Protein AF-A0A438WHC4-F1 (afdb_monomer)

InterPro domains:
  IPR002985 Arginine decarboxylase [PR01180] (4-18)
  IPR002985 Arginine decarboxylase [PR01180] (59-74)
  IPR002985 Arginine decarboxylase [PR01180] (111-133)
  IPR002985 Arginine decarboxylase [PTHR43295] (2-138)
  IPR022644 Orn/DAP/Arg decarboxylase 2, N-terminal [PF02784] (8-137)
  IPR029066 PLP-binding barrel [G3DSA:3.20.20.10] (1-139)
  IPR029066 PLP-binding barrel [SSF51419] (6-137)

Secondary structure (DSSP, 8-state):
-----SPP-EEEEGGG---HHHHHHHHHHTTTS-EEEEESSHHHHHHHHHHPPTT-EEEE-S---HHHHHHHHHHHHTT-EEEEEESSHHHHHHHHHHHHHS--S-PPEEEE-B--SSPPPSTTTTTSSTT-SSSB---

Organism: Helicobacter pylori (NCBI:txid210)

Radius of gyration: 16.16 Å; Cα contacts (8 Å, |Δi|>4): 231; chains: 1; bounding box: 41×39×41 Å

Solvent-accessible surface area (backbone atoms only — not comparable to full-atom values): 7998 Å² total; per-residue (Å²): 138,84,82,75,84,73,85,81,69,50,66,48,58,36,90,79,56,76,48,64,91,52,46,50,59,50,45,63,74,29,62,98,48,50,43,17,32,28,17,56,46,64,70,45,41,53,50,38,70,73,56,49,51,88,78,16,43,34,42,34,45,61,86,66,55,71,68,49,47,52,51,43,33,51,42,21,64,71,64,45,44,34,28,47,34,37,45,46,72,69,45,54,53,50,50,55,49,52,61,71,74,40,94,67,93,39,80,46,44,80,39,77,38,69,42,45,80,58,74,42,77,70,98,53,26,69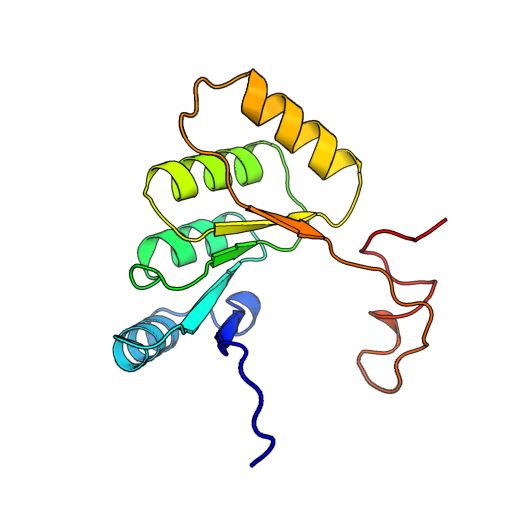,68,34,15,86,78,27,95,58,30,42,63,99,118

Foldseek 3Di:
DPPDPDDDAAEAECVVPVDCVPLVVVLVVCPPHLYAYEEADQVSLVSRLVRHDQPREYEYHHDDDLVSLLSQLVSVLVVHQYEYEAFDVVVVVSNVVSPVVDPRPGRHHYHFFAADQDQDDDPCRCCHHPNHPTGDYPD

Mean predicted aligned error: 5.98 Å

Sequence (139 aa):
EYQYSGAFKAVFPLKVNQMPSFVFPLVQGAKGLDYGLEAGSKSELIIAMSYTNPKAPITVNGFKDKEMIELGFIAKSMQHEITLTIEGLNELKTIIAVAKQNDFVACPKIGIRIRLHSAGTGVWAKSGGINSKFGLSST

pLDDT: mean 88.89, std 13.45, range [50.25, 98.44]

Structure (mmCIF, N/CA/C/O backbone):
data_AF-A0A438WHC4-F1
#
_entry.id   AF-A0A438WHC4-F1
#
loop_
_atom_site.group_PDB
_atom_site.id
_atom_site.type_symbol
_atom_site.label_atom_id
_atom_site.label_alt_id
_atom_site.label_comp_id
_atom_site.label_asym_id
_atom_site.label_entity_id
_atom_site.label_seq_id
_atom_site.pdbx_PDB_ins_code
_atom_site.Cartn_x
_atom_site.Cartn_y
_atom_site.Cartn_z
_atom_site.occupancy
_atom_site.B_iso_or_equiv
_atom_site.auth_seq_id
_atom_site.auth_comp_id
_atom_site.auth_asym_id
_atom_site.auth_atom_id
_atom_site.pdbx_PDB_model_num
ATOM 1 N N . GLU A 1 1 ? 7.825 -24.714 -11.498 1.00 88.75 1 GLU A N 1
ATOM 2 C CA . GLU A 1 1 ? 8.662 -25.386 -10.483 1.00 88.75 1 GLU A CA 1
ATOM 3 C C . GLU A 1 1 ? 7.821 -26.002 -9.365 1.00 88.75 1 GLU A C 1
ATOM 5 O O . GLU A 1 1 ? 7.770 -27.216 -9.301 1.00 88.75 1 GLU A O 1
ATOM 10 N N . TYR A 1 2 ? 7.071 -25.219 -8.577 1.00 94.38 2 TYR A N 1
ATOM 11 C CA . TYR A 1 2 ? 6.360 -25.729 -7.382 1.00 94.38 2 TYR A CA 1
ATOM 12 C C . TYR A 1 2 ? 4.838 -25.930 -7.521 1.00 94.38 2 TYR A C 1
ATOM 14 O O . TYR A 1 2 ? 4.170 -26.156 -6.521 1.00 94.38 2 TYR A O 1
ATOM 22 N N . GLN A 1 3 ? 4.266 -25.792 -8.725 1.00 94.44 3 GLN A N 1
ATOM 23 C CA . GLN A 1 3 ? 2.806 -25.856 -8.957 1.00 94.44 3 GLN A CA 1
ATOM 24 C C . GLN A 1 3 ? 1.970 -24.927 -8.043 1.00 94.44 3 GLN A C 1
ATOM 26 O O . GLN A 1 3 ? 0.797 -25.182 -7.783 1.00 94.44 3 GLN A O 1
ATOM 31 N N . TYR A 1 4 ? 2.559 -23.826 -7.564 1.00 94.94 4 TYR A N 1
ATOM 32 C CA . TYR A 1 4 ? 1.853 -22.823 -6.773 1.00 94.94 4 TYR A CA 1
ATOM 33 C C . TYR A 1 4 ? 0.795 -22.124 -7.636 1.00 94.94 4 TYR A C 1
ATOM 35 O O . TYR A 1 4 ? 1.118 -21.568 -8.684 1.00 94.94 4 TYR A O 1
ATOM 43 N N . SER A 1 5 ? -0.464 -22.162 -7.199 1.00 96.19 5 SER A N 1
ATOM 44 C CA . SER A 1 5 ? -1.613 -21.635 -7.949 1.00 96.19 5 SER A CA 1
ATOM 45 C C . SER A 1 5 ? -1.933 -20.170 -7.645 1.00 96.19 5 SER A C 1
ATOM 47 O O . SER A 1 5 ? -2.745 -19.559 -8.338 1.00 96.19 5 SER A O 1
ATOM 49 N N . GLY A 1 6 ? -1.320 -19.597 -6.606 1.00 94.38 6 GLY A N 1
ATOM 50 C CA . GLY A 1 6 ? -1.541 -18.206 -6.233 1.00 94.38 6 GLY A CA 1
ATOM 51 C C . GLY A 1 6 ? -0.871 -17.239 -7.208 1.00 94.38 6 GLY A C 1
ATOM 52 O O . GLY A 1 6 ? 0.243 -17.471 -7.677 1.00 94.38 6 GLY A O 1
ATOM 53 N N . ALA A 1 7 ? -1.538 -16.117 -7.476 1.00 92.12 7 ALA A N 1
ATOM 54 C CA . ALA A 1 7 ? -0.952 -15.043 -8.265 1.00 92.12 7 ALA A CA 1
ATOM 55 C C . ALA A 1 7 ? 0.179 -14.357 -7.486 1.00 92.12 7 ALA A C 1
ATOM 57 O O . ALA A 1 7 ? 0.043 -14.053 -6.298 1.00 92.12 7 ALA A O 1
ATOM 58 N N . PHE A 1 8 ? 1.282 -14.075 -8.174 1.00 93.81 8 PHE A N 1
ATOM 59 C CA . PHE A 1 8 ? 2.362 -13.258 -7.641 1.00 93.81 8 PHE A CA 1
ATOM 60 C C . PHE A 1 8 ? 2.142 -11.799 -8.036 1.00 93.81 8 PHE A C 1
ATOM 62 O O . PHE A 1 8 ? 1.933 -11.498 -9.209 1.00 93.81 8 PHE A O 1
ATOM 69 N N . LYS A 1 9 ? 2.222 -10.896 -7.057 1.00 95.12 9 LYS A N 1
ATOM 70 C CA . LYS A 1 9 ? 2.213 -9.449 -7.284 1.00 95.12 9 LYS A CA 1
ATOM 71 C C . LYS A 1 9 ? 3.442 -8.840 -6.632 1.00 95.12 9 LYS A C 1
ATOM 73 O O . LYS A 1 9 ? 3.687 -9.070 -5.448 1.00 95.12 9 LYS A O 1
ATOM 78 N N . ALA A 1 10 ? 4.201 -8.072 -7.400 1.00 96.75 10 ALA A N 1
ATOM 79 C CA . ALA A 1 10 ? 5.361 -7.354 -6.894 1.00 96.75 10 ALA A CA 1
ATOM 80 C C . ALA A 1 10 ? 4.952 -5.952 -6.437 1.00 96.75 10 ALA A C 1
ATOM 82 O O . ALA A 1 10 ? 4.004 -5.373 -6.964 1.00 96.75 10 ALA A O 1
ATOM 83 N N . VAL A 1 11 ? 5.671 -5.394 -5.464 1.00 97.75 11 VAL A N 1
ATOM 84 C CA . VAL A 1 11 ? 5.455 -4.019 -5.003 1.00 97.75 11 VAL A CA 1
ATOM 85 C C . VAL A 1 11 ? 6.805 -3.369 -4.715 1.00 97.75 11 VAL A C 1
ATOM 87 O O . VAL A 1 11 ? 7.621 -3.952 -4.000 1.00 97.75 11 VAL A O 1
ATOM 90 N N . PHE A 1 12 ? 7.048 -2.178 -5.266 1.00 98.19 12 PHE A N 1
ATOM 91 C CA . PHE A 1 12 ? 8.290 -1.436 -5.046 1.00 98.19 12 PHE A CA 1
ATOM 92 C C . PHE A 1 12 ? 8.110 -0.386 -3.940 1.00 98.19 12 PHE A C 1
ATOM 94 O O . PHE A 1 12 ? 7.244 0.480 -4.076 1.00 98.19 12 PHE A O 1
ATOM 101 N N . PRO A 1 13 ? 8.929 -0.416 -2.876 1.00 97.88 13 PRO A N 1
ATOM 102 C CA . PRO A 1 13 ? 8.867 0.566 -1.801 1.00 97.88 13 PRO A CA 1
ATOM 103 C C . PRO A 1 13 ? 9.505 1.898 -2.203 1.00 97.88 13 PRO A C 1
ATOM 105 O O . PRO A 1 13 ? 10.728 1.995 -2.337 1.00 97.88 13 PRO A O 1
ATOM 108 N N . LEU A 1 14 ? 8.682 2.943 -2.343 1.00 97.88 14 LEU A N 1
ATOM 109 C CA . LEU A 1 14 ? 9.114 4.271 -2.802 1.00 97.88 14 LEU A CA 1
ATOM 110 C C . LEU A 1 14 ? 10.189 4.893 -1.907 1.00 97.88 14 LEU A C 1
ATOM 112 O O . LEU A 1 14 ? 11.070 5.581 -2.420 1.00 97.88 14 LEU A O 1
ATOM 116 N N . LYS A 1 15 ? 10.204 4.545 -0.615 1.00 96.31 15 LYS A N 1
ATOM 117 C CA . LYS A 1 15 ? 11.222 4.981 0.355 1.00 96.31 15 LYS A CA 1
ATOM 118 C C . LYS A 1 15 ? 12.662 4.651 -0.050 1.00 96.31 15 LYS A C 1
ATOM 120 O O . LYS A 1 15 ? 13.598 5.179 0.541 1.00 96.31 15 LYS A O 1
ATOM 125 N N . VAL A 1 16 ? 12.857 3.701 -0.971 1.00 97.50 16 VAL A N 1
ATOM 126 C CA . VAL A 1 16 ? 14.183 3.323 -1.483 1.00 97.50 16 VAL A CA 1
ATOM 127 C C . VAL A 1 16 ? 14.656 4.310 -2.546 1.00 97.50 16 VAL A C 1
ATOM 129 O O . VAL A 1 16 ? 15.829 4.676 -2.547 1.00 97.50 16 VAL A O 1
ATOM 132 N N . ASN A 1 17 ? 13.768 4.719 -3.456 1.00 97.12 17 ASN A N 1
ATOM 133 C CA . ASN A 1 17 ? 14.072 5.697 -4.493 1.00 97.12 17 ASN A CA 1
ATOM 134 C C . ASN A 1 17 ? 12.788 6.287 -5.101 1.00 97.12 17 ASN A C 1
ATOM 136 O O . ASN A 1 17 ? 12.161 5.684 -5.972 1.00 97.12 17 ASN A O 1
ATOM 140 N N . GLN A 1 18 ? 12.435 7.495 -4.670 1.00 96.19 18 GLN A N 1
ATOM 141 C CA . GLN A 1 18 ? 11.273 8.248 -5.144 1.00 96.19 18 GLN A CA 1
ATOM 142 C C . GLN A 1 18 ? 11.556 9.136 -6.372 1.00 96.19 18 GLN A C 1
ATOM 144 O O . GLN A 1 18 ? 10.675 9.879 -6.806 1.00 96.19 18 GLN A O 1
ATOM 149 N N . MET A 1 19 ? 12.776 9.115 -6.927 1.00 97.31 19 MET A N 1
ATOM 150 C CA . MET A 1 19 ? 13.151 10.007 -8.029 1.00 97.31 19 MET A CA 1
ATOM 151 C C . MET A 1 19 ? 12.400 9.639 -9.320 1.00 97.31 19 MET A C 1
ATOM 153 O O . MET A 1 19 ? 12.403 8.467 -9.706 1.00 97.31 19 MET A O 1
ATOM 157 N N . PRO A 1 20 ? 11.826 10.614 -10.055 1.00 95.31 20 PRO A N 1
ATOM 158 C CA . PRO A 1 20 ? 11.121 10.350 -11.314 1.00 95.31 20 PRO A CA 1
ATOM 159 C C . PRO A 1 20 ? 11.971 9.602 -12.346 1.00 95.31 20 PRO A C 1
ATOM 161 O O . PRO A 1 20 ? 11.462 8.739 -13.057 1.00 95.31 20 PRO A O 1
ATOM 164 N N . SER A 1 21 ? 13.280 9.878 -12.375 1.00 96.94 21 SER A N 1
ATOM 165 C CA . SER A 1 21 ? 14.253 9.199 -13.241 1.00 96.94 21 SER A CA 1
ATOM 166 C C . SER A 1 21 ? 14.343 7.689 -13.003 1.00 96.94 21 SER A C 1
ATOM 168 O O . SER A 1 21 ? 14.785 6.968 -13.891 1.00 96.94 21 SER A O 1
ATOM 170 N N . PHE A 1 22 ? 13.908 7.205 -11.838 1.00 97.25 22 PHE A N 1
ATOM 171 C CA . PHE A 1 22 ? 13.818 5.785 -11.514 1.00 97.25 22 PHE A CA 1
ATOM 172 C C . PHE A 1 22 ? 12.374 5.270 -11.579 1.00 97.25 22 PHE A C 1
ATOM 174 O O . PHE A 1 22 ? 12.104 4.247 -12.210 1.00 97.25 22 PHE A O 1
ATOM 181 N N . VAL A 1 23 ? 11.432 5.991 -10.964 1.00 97.00 23 VAL A N 1
ATOM 182 C CA . VAL A 1 23 ? 10.030 5.557 -10.855 1.00 97.00 23 VAL A CA 1
ATOM 183 C C . VAL A 1 23 ? 9.363 5.465 -12.230 1.00 97.00 23 VAL A C 1
ATOM 185 O O . VAL A 1 23 ? 8.622 4.516 -12.480 1.00 97.00 23 VAL A O 1
ATOM 188 N N . PHE A 1 24 ? 9.636 6.395 -13.154 1.00 95.94 24 PHE A N 1
ATOM 189 C CA . PHE A 1 24 ? 8.975 6.387 -14.466 1.00 95.94 24 PHE A CA 1
ATOM 190 C C . PHE A 1 24 ? 9.409 5.195 -15.321 1.00 95.94 24 PHE A C 1
ATOM 192 O O . PHE A 1 24 ? 8.522 4.488 -15.805 1.00 95.94 24 PHE A O 1
ATOM 199 N N . PRO A 1 25 ? 10.719 4.911 -15.499 1.00 97.31 25 PRO A N 1
ATOM 200 C CA . PRO A 1 25 ? 11.142 3.698 -16.194 1.00 97.31 25 PRO A CA 1
ATOM 201 C C . PRO A 1 25 ? 10.611 2.419 -15.545 1.00 97.31 25 PRO A C 1
ATOM 203 O O . PRO A 1 25 ? 10.184 1.521 -16.267 1.00 97.31 25 PRO A O 1
ATOM 206 N N . LEU A 1 26 ? 10.583 2.348 -14.207 1.00 96.62 26 LEU A N 1
ATOM 207 C CA . LEU A 1 26 ? 10.050 1.194 -13.479 1.00 96.62 26 LEU A CA 1
ATOM 208 C C . LEU A 1 26 ? 8.579 0.942 -13.836 1.00 96.62 26 LEU A C 1
ATOM 210 O O . LEU A 1 26 ? 8.226 -0.153 -14.265 1.00 96.62 26 LEU A O 1
ATOM 214 N N . VAL A 1 27 ? 7.727 1.960 -13.698 1.00 96.19 27 VAL A N 1
ATOM 215 C CA . VAL A 1 27 ? 6.290 1.866 -13.996 1.00 96.19 27 VAL A CA 1
ATOM 216 C C . VAL A 1 27 ? 6.043 1.566 -15.476 1.00 96.19 27 VAL A C 1
ATOM 218 O O . VAL A 1 27 ? 5.178 0.752 -15.802 1.00 96.19 27 VAL A O 1
ATOM 221 N N . GLN A 1 28 ? 6.794 2.202 -16.381 1.00 96.69 28 GLN A N 1
ATOM 222 C CA . GLN A 1 28 ? 6.690 1.963 -17.825 1.00 96.69 28 GLN A CA 1
ATOM 223 C C . GLN A 1 28 ? 7.051 0.516 -18.177 1.00 96.69 28 GLN A C 1
ATOM 225 O O . GLN A 1 28 ? 6.298 -0.136 -18.898 1.00 96.69 28 GLN A O 1
ATOM 230 N N . GLY A 1 29 ? 8.159 0.002 -17.635 1.00 96.31 29 GLY A N 1
ATOM 231 C CA . GLY A 1 29 ? 8.587 -1.385 -17.828 1.00 96.31 29 GLY A CA 1
ATOM 232 C C . GLY A 1 29 ? 7.660 -2.407 -17.164 1.00 96.31 29 GLY A C 1
ATOM 233 O O . GLY A 1 29 ? 7.591 -3.551 -17.600 1.00 96.31 29 GLY A O 1
ATOM 234 N N . ALA A 1 30 ? 6.908 -1.987 -16.147 1.00 94.94 30 ALA A N 1
ATOM 235 C CA . ALA A 1 30 ? 5.924 -2.795 -15.436 1.00 94.94 30 ALA A CA 1
ATOM 236 C C . ALA A 1 30 ? 4.531 -2.845 -16.096 1.00 94.94 30 ALA A C 1
ATOM 238 O O . ALA A 1 30 ? 3.620 -3.474 -15.552 1.00 94.94 30 ALA A O 1
ATOM 239 N N . LYS A 1 31 ? 4.310 -2.178 -17.236 1.00 93.81 31 LYS A N 1
ATOM 240 C CA . LYS A 1 31 ? 3.000 -2.185 -17.905 1.00 93.81 31 LYS A CA 1
ATOM 241 C C . LYS A 1 31 ? 2.569 -3.607 -18.272 1.00 93.81 31 LYS A C 1
ATOM 243 O O . LYS A 1 31 ? 3.320 -4.360 -18.879 1.00 93.81 31 LYS A O 1
ATOM 248 N N . GLY A 1 32 ? 1.330 -3.953 -17.924 1.00 90.25 32 GLY A N 1
ATOM 249 C CA . GLY A 1 32 ? 0.773 -5.293 -18.142 1.00 90.25 32 GLY A CA 1
ATOM 250 C C . GLY A 1 32 ? 1.188 -6.331 -17.094 1.00 90.25 32 GLY A C 1
ATOM 251 O O . GLY A 1 32 ? 0.696 -7.455 -17.145 1.00 90.25 32 GLY A O 1
ATOM 252 N N . LEU A 1 33 ? 2.038 -5.962 -16.131 1.00 92.88 33 LEU A N 1
ATOM 253 C CA . LEU A 1 33 ? 2.396 -6.791 -14.984 1.00 92.88 33 LEU A CA 1
ATOM 254 C C . LEU A 1 33 ? 1.645 -6.323 -13.729 1.00 92.88 33 LEU A C 1
ATOM 256 O O . LEU A 1 33 ? 1.330 -5.143 -13.573 1.00 92.88 33 LEU A O 1
ATOM 260 N N . ASP A 1 34 ? 1.422 -7.238 -12.785 1.00 92.88 34 ASP A N 1
ATOM 261 C CA . ASP A 1 34 ? 0.917 -6.930 -11.441 1.00 92.88 34 ASP A CA 1
ATOM 262 C C . ASP A 1 34 ? 2.034 -6.354 -10.540 1.00 92.88 34 ASP A C 1
ATOM 264 O O . ASP A 1 34 ? 2.318 -6.872 -9.456 1.00 92.88 34 ASP A O 1
ATOM 268 N N . TYR A 1 35 ? 2.709 -5.299 -11.007 1.00 97.12 35 TYR A N 1
ATOM 269 C CA . TYR A 1 35 ? 3.783 -4.630 -10.272 1.00 97.12 35 TYR A CA 1
ATOM 270 C C . TYR A 1 35 ? 3.305 -3.261 -9.773 1.00 97.12 35 TYR A C 1
A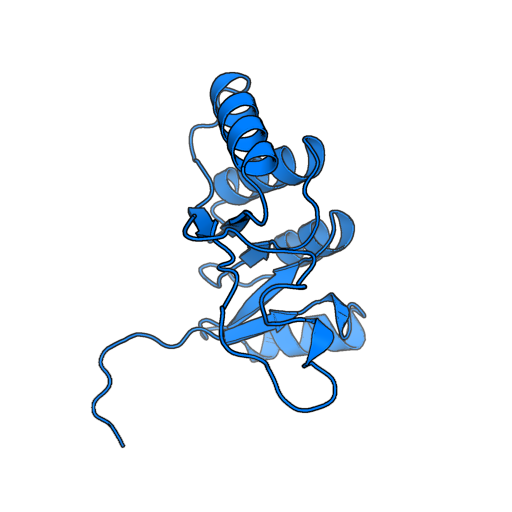TOM 272 O O . TYR A 1 35 ? 3.079 -2.335 -10.551 1.00 97.12 35 TYR A O 1
ATOM 280 N N . GLY A 1 36 ? 3.151 -3.152 -8.457 1.00 97.81 36 GLY A N 1
ATOM 281 C CA . GLY A 1 36 ? 2.643 -1.981 -7.757 1.00 97.81 36 GLY A CA 1
ATOM 282 C C . GLY A 1 36 ? 3.692 -1.128 -7.045 1.00 97.81 36 GLY A C 1
ATOM 283 O O . GLY A 1 36 ? 4.895 -1.392 -7.109 1.00 97.81 36 GLY A O 1
ATOM 284 N N . LEU A 1 37 ? 3.213 -0.131 -6.301 1.00 98.31 37 LEU A N 1
ATOM 285 C CA . LEU A 1 37 ? 4.036 0.762 -5.480 1.00 98.31 37 LEU A CA 1
ATOM 286 C C . LEU A 1 37 ? 3.620 0.700 -4.005 1.00 98.31 37 LEU A C 1
ATOM 288 O O . LEU A 1 37 ? 2.441 0.567 -3.677 1.00 98.31 37 LEU A O 1
ATOM 292 N N . GLU A 1 38 ? 4.603 0.799 -3.115 1.00 98.44 38 GLU A N 1
ATOM 293 C CA . GLU A 1 38 ? 4.405 0.908 -1.672 1.00 98.44 38 GLU A CA 1
ATOM 294 C C . GLU A 1 38 ? 4.773 2.317 -1.211 1.00 98.44 38 GLU A C 1
ATOM 296 O O . GLU A 1 38 ? 5.813 2.860 -1.593 1.00 98.44 38 GLU A O 1
ATOM 301 N N . ALA A 1 39 ? 3.890 2.906 -0.411 1.00 98.25 39 ALA A N 1
ATOM 302 C CA . ALA A 1 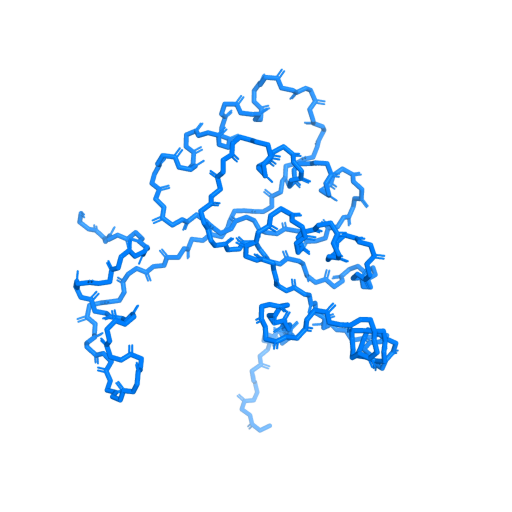39 ? 4.039 4.234 0.160 1.00 98.25 39 ALA A CA 1
ATOM 303 C C . ALA A 1 39 ? 4.094 4.150 1.690 1.00 98.25 39 ALA A C 1
ATOM 305 O O . ALA A 1 39 ? 3.255 3.495 2.309 1.00 98.25 39 ALA A O 1
ATOM 306 N N . GLY A 1 40 ? 5.047 4.856 2.300 1.00 96.19 40 GLY A N 1
ATOM 307 C CA . GLY A 1 40 ? 5.199 4.974 3.752 1.00 96.19 40 GLY A CA 1
ATOM 308 C C . GLY A 1 40 ? 4.801 6.345 4.311 1.00 96.19 40 GLY A C 1
ATOM 309 O O . GLY A 1 40 ? 4.867 6.554 5.521 1.00 96.19 40 GLY A O 1
ATOM 310 N N . SER A 1 41 ? 4.412 7.290 3.450 1.00 96.06 41 SER A N 1
ATOM 311 C CA . SER A 1 41 ? 4.080 8.677 3.795 1.00 96.06 41 SER A CA 1
ATOM 312 C C . SER A 1 41 ? 3.029 9.274 2.847 1.00 96.06 41 SER A C 1
ATOM 314 O O . SER A 1 41 ? 2.770 8.735 1.769 1.00 96.06 41 SER A O 1
ATOM 316 N N . LYS A 1 42 ? 2.430 10.418 3.218 1.00 96.50 42 LYS A N 1
ATOM 317 C CA . LYS A 1 42 ? 1.431 11.118 2.382 1.00 96.50 42 LYS A CA 1
ATOM 318 C C . LYS A 1 42 ? 1.979 11.503 1.005 1.00 96.50 42 LYS A C 1
ATOM 320 O O . LYS A 1 42 ? 1.296 11.320 0.003 1.00 96.50 42 LYS A O 1
ATOM 325 N N . SER A 1 43 ? 3.204 12.027 0.948 1.00 96.00 43 SER A N 1
ATOM 326 C CA . SER A 1 43 ? 3.843 12.438 -0.308 1.00 96.00 43 SER A CA 1
ATOM 327 C C . SER A 1 43 ? 4.104 11.242 -1.222 1.00 96.00 43 SER A C 1
ATOM 329 O O . SER A 1 43 ? 3.809 11.304 -2.413 1.00 96.00 43 SER A O 1
ATOM 331 N N . GLU A 1 44 ? 4.585 10.128 -0.670 1.00 97.94 44 GLU A N 1
ATOM 332 C CA . GLU A 1 44 ? 4.754 8.884 -1.425 1.00 97.94 44 GLU A CA 1
ATOM 333 C C . GLU A 1 44 ? 3.417 8.315 -1.903 1.00 97.94 44 GLU A C 1
ATOM 335 O O . GLU A 1 44 ? 3.345 7.805 -3.016 1.00 97.94 44 GLU A O 1
ATOM 340 N N . LEU A 1 45 ? 2.342 8.439 -1.117 1.00 98.12 45 LEU A N 1
ATOM 341 C CA . LEU A 1 45 ? 1.012 7.998 -1.537 1.00 98.12 45 LEU A CA 1
ATOM 342 C C . LEU A 1 45 ? 0.512 8.800 -2.745 1.00 98.12 45 LEU A C 1
ATOM 344 O O . LEU A 1 45 ? -0.016 8.211 -3.683 1.00 98.12 45 LEU A O 1
ATOM 348 N N . ILE A 1 46 ? 0.749 10.113 -2.780 1.00 97.75 46 ILE A N 1
ATOM 349 C CA . ILE A 1 46 ? 0.418 10.949 -3.945 1.00 97.75 46 ILE A CA 1
ATOM 350 C C . ILE A 1 46 ? 1.208 10.495 -5.183 1.00 97.75 46 ILE A C 1
ATOM 352 O O . ILE A 1 46 ? 0.638 10.376 -6.270 1.00 97.75 46 ILE A O 1
ATOM 356 N N . ILE A 1 47 ? 2.500 10.183 -5.028 1.00 97.44 47 ILE A N 1
ATOM 357 C CA . ILE A 1 47 ? 3.326 9.621 -6.111 1.00 97.44 47 ILE A CA 1
ATOM 358 C C . ILE A 1 47 ? 2.746 8.275 -6.570 1.00 97.44 47 ILE A C 1
ATOM 360 O O . ILE A 1 47 ? 2.565 8.060 -7.768 1.00 97.44 47 ILE A O 1
ATOM 364 N N . ALA A 1 48 ? 2.398 7.385 -5.638 1.00 97.94 48 ALA A N 1
ATOM 365 C CA . ALA A 1 48 ? 1.827 6.081 -5.951 1.00 97.94 48 ALA A CA 1
ATOM 366 C C . ALA A 1 48 ? 0.490 6.201 -6.700 1.00 97.94 48 ALA A C 1
ATOM 368 O O . ALA A 1 48 ? 0.307 5.530 -7.713 1.00 97.94 48 ALA A O 1
ATOM 369 N N . MET A 1 49 ? -0.411 7.085 -6.266 1.00 97.69 49 MET A N 1
ATOM 370 C CA . MET A 1 49 ? -1.671 7.374 -6.963 1.00 97.69 49 MET A CA 1
ATOM 371 C C . MET A 1 49 ? -1.431 7.927 -8.374 1.00 97.69 49 MET A C 1
ATOM 373 O O . MET A 1 49 ? -2.157 7.590 -9.301 1.00 97.69 49 MET A O 1
ATOM 377 N N . SER A 1 50 ? -0.390 8.742 -8.552 1.00 96.56 50 SER A N 1
ATOM 378 C CA . SER A 1 50 ? -0.094 9.381 -9.840 1.00 96.56 50 SER A CA 1
ATOM 379 C C . SER A 1 50 ? 0.484 8.413 -10.872 1.00 96.56 50 SER A C 1
ATOM 381 O O . SER A 1 50 ? 0.185 8.536 -12.058 1.00 96.56 50 SER A O 1
ATOM 383 N N . TYR A 1 51 ? 1.332 7.472 -10.442 1.00 96.25 51 TYR A N 1
ATOM 384 C CA . TYR A 1 51 ? 2.131 6.659 -11.365 1.00 96.25 51 TYR A CA 1
ATOM 385 C C . TYR A 1 51 ? 1.803 5.168 -11.356 1.00 96.25 51 TYR A C 1
ATOM 387 O O . TYR A 1 51 ? 2.236 4.469 -12.261 1.00 96.25 51 TYR A O 1
ATOM 395 N N . THR A 1 52 ? 1.059 4.631 -10.388 1.00 96.94 52 THR A N 1
ATOM 396 C CA . THR A 1 52 ? 0.764 3.187 -10.395 1.00 96.94 52 THR A CA 1
ATOM 397 C C . THR A 1 52 ? -0.110 2.817 -11.591 1.00 96.94 52 THR A C 1
ATOM 399 O O . THR A 1 52 ? -1.148 3.434 -11.834 1.00 96.94 52 THR A O 1
ATOM 402 N N . ASN A 1 53 ? 0.290 1.775 -12.325 1.00 96.19 53 ASN A N 1
ATOM 403 C CA . ASN A 1 53 ? -0.486 1.266 -13.453 1.00 96.19 53 ASN A CA 1
ATOM 404 C C . ASN A 1 53 ? -1.888 0.800 -13.002 1.00 96.19 53 ASN A C 1
ATOM 406 O O . ASN A 1 53 ? -2.040 0.280 -11.893 1.00 96.19 53 ASN A O 1
ATOM 410 N N . PRO A 1 54 ? -2.922 0.907 -13.857 1.00 93.38 54 PRO A N 1
ATOM 411 C CA . PRO A 1 54 ? -4.251 0.397 -13.533 1.00 93.38 54 PRO A CA 1
ATOM 412 C C . PRO A 1 54 ? -4.214 -1.073 -13.095 1.00 93.38 54 PRO A C 1
ATOM 414 O O . PRO A 1 54 ? -3.501 -1.879 -13.690 1.00 93.38 54 PRO A O 1
ATOM 417 N N . LYS A 1 55 ? -5.013 -1.428 -12.080 1.00 91.06 55 LYS A N 1
ATOM 418 C CA . LYS A 1 55 ? -5.101 -2.770 -11.457 1.00 91.06 55 LYS A CA 1
ATOM 419 C C . LYS A 1 55 ? -3.856 -3.243 -10.689 1.00 91.06 55 LYS A C 1
ATOM 421 O O . LYS A 1 55 ? -3.964 -4.226 -9.951 1.00 91.06 55 LYS A O 1
ATOM 426 N N . ALA A 1 56 ? -2.718 -2.558 -10.805 1.00 96.50 56 ALA A N 1
ATOM 427 C CA . ALA A 1 56 ? -1.558 -2.846 -9.975 1.00 96.50 56 ALA A CA 1
ATOM 428 C C . ALA A 1 56 ? -1.809 -2.388 -8.523 1.00 96.50 56 ALA A C 1
ATOM 430 O O . ALA A 1 56 ? -2.518 -1.400 -8.294 1.00 96.50 56 ALA A O 1
ATOM 431 N N . PRO A 1 57 ? -1.280 -3.118 -7.526 1.00 97.69 57 PRO A N 1
ATOM 432 C CA . PRO A 1 57 ? -1.565 -2.831 -6.127 1.00 97.69 57 PRO A CA 1
ATOM 433 C C . PRO A 1 57 ? -0.873 -1.548 -5.648 1.00 97.69 57 PRO A C 1
ATOM 435 O O . PRO A 1 57 ? 0.263 -1.264 -6.017 1.00 97.69 57 PRO A O 1
ATOM 438 N N . ILE A 1 58 ? -1.528 -0.814 -4.753 1.00 98.38 58 ILE A N 1
ATOM 439 C CA . ILE A 1 58 ? -0.878 0.205 -3.922 1.00 98.38 58 ILE A CA 1
ATOM 440 C C . ILE A 1 58 ? -0.945 -0.279 -2.480 1.00 98.38 58 ILE A C 1
ATOM 442 O O . ILE A 1 58 ? -2.035 -0.529 -1.963 1.00 98.38 58 ILE A O 1
ATOM 446 N N . THR A 1 59 ? 0.194 -0.415 -1.809 1.00 98.25 59 THR A N 1
ATOM 447 C CA . THR A 1 59 ? 0.218 -0.717 -0.371 1.00 98.25 59 THR A CA 1
ATOM 448 C C . THR A 1 59 ? 0.672 0.502 0.413 1.00 98.25 59 THR A C 1
ATOM 450 O O . THR A 1 59 ? 1.558 1.241 -0.008 1.00 98.25 59 THR A O 1
ATOM 453 N N . VAL A 1 60 ? 0.027 0.740 1.551 1.00 98.06 60 VAL A N 1
ATOM 454 C CA . VAL A 1 60 ? 0.294 1.907 2.388 1.00 98.06 60 VAL A CA 1
ATOM 455 C C . VAL A 1 60 ? 0.707 1.441 3.775 1.00 98.06 60 VAL A C 1
ATOM 457 O O . VAL A 1 60 ? -0.119 0.920 4.529 1.00 98.06 60 VAL A O 1
ATOM 460 N N . ASN A 1 61 ? 1.979 1.637 4.106 1.00 94.12 61 ASN A N 1
ATOM 461 C CA . ASN A 1 61 ? 2.551 1.354 5.421 1.00 94.12 61 ASN A CA 1
ATOM 462 C C . ASN A 1 61 ? 2.899 2.662 6.152 1.00 94.12 61 ASN A C 1
ATOM 464 O O . ASN A 1 61 ? 2.540 3.753 5.710 1.00 94.12 61 ASN A O 1
ATOM 468 N N . GLY A 1 62 ? 3.588 2.543 7.291 1.00 87.12 62 GLY A N 1
ATOM 469 C CA . GLY A 1 62 ? 3.988 3.683 8.113 1.00 87.12 62 GLY A CA 1
ATOM 470 C C . GLY A 1 62 ? 2.857 4.192 9.003 1.00 87.12 62 GLY A C 1
ATOM 471 O O . GLY A 1 62 ? 1.759 3.638 9.016 1.00 87.12 62 GLY A O 1
ATOM 472 N N . PHE A 1 63 ? 3.134 5.250 9.764 1.00 86.44 63 PHE A N 1
ATOM 473 C CA . PHE A 1 63 ? 2.148 5.868 10.648 1.00 86.44 63 PHE A CA 1
ATOM 474 C C . PHE A 1 63 ? 1.107 6.643 9.836 1.00 86.44 63 PHE A C 1
ATOM 476 O O . PHE A 1 63 ? 1.464 7.540 9.072 1.00 86.44 63 PHE A O 1
ATOM 483 N N . LYS A 1 64 ? -0.173 6.317 10.024 1.00 93.44 64 LYS A N 1
ATOM 484 C CA . LYS A 1 64 ? -1.282 6.943 9.296 1.00 93.44 64 LYS A CA 1
ATOM 485 C C . LYS A 1 64 ? -2.081 7.861 10.209 1.00 93.44 64 LYS A C 1
ATOM 487 O O . LYS A 1 64 ? -2.768 7.408 11.125 1.00 93.44 64 LYS A O 1
ATOM 492 N N . ASP A 1 65 ? -2.024 9.155 9.925 1.00 94.44 65 ASP A N 1
ATOM 493 C CA . ASP A 1 65 ? -2.975 10.113 10.475 1.00 94.44 65 ASP A CA 1
ATOM 494 C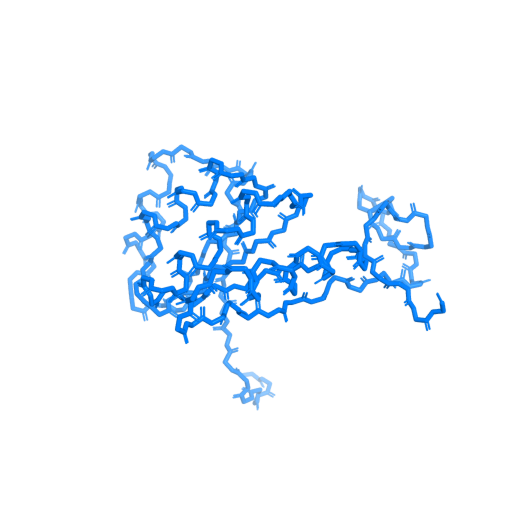 C . ASP A 1 65 ? -4.285 10.126 9.665 1.00 94.44 65 ASP A C 1
ATOM 496 O O . ASP A 1 65 ? -4.456 9.391 8.687 1.00 94.44 65 ASP A O 1
ATOM 500 N N . LYS A 1 66 ? -5.241 10.952 10.103 1.00 95.50 66 LYS A N 1
ATOM 501 C CA . LYS A 1 66 ? -6.570 11.032 9.487 1.00 95.50 66 LYS A CA 1
ATOM 502 C C . LYS A 1 66 ? -6.498 11.394 7.999 1.00 95.50 66 LYS A C 1
ATOM 504 O O . LYS A 1 66 ? -7.161 10.752 7.193 1.00 95.50 66 LYS A O 1
ATOM 509 N N . GLU A 1 67 ? -5.668 12.369 7.640 1.00 95.19 67 GLU A N 1
ATOM 510 C CA . GLU A 1 67 ? -5.531 12.849 6.260 1.00 95.19 67 GLU A CA 1
ATOM 511 C C . GLU A 1 67 ? -4.957 11.769 5.336 1.00 95.19 67 GLU A C 1
ATOM 513 O O . GLU A 1 67 ? -5.434 11.579 4.220 1.00 95.19 67 GLU A O 1
ATOM 518 N N . MET A 1 68 ? -3.954 11.015 5.799 1.00 96.50 68 MET A N 1
ATOM 519 C CA . MET A 1 68 ? -3.397 9.906 5.023 1.00 96.50 68 MET A CA 1
ATOM 520 C C . MET A 1 68 ? -4.427 8.793 4.795 1.00 96.50 68 MET A C 1
ATOM 522 O O . MET A 1 68 ? -4.457 8.179 3.728 1.00 96.50 68 MET A O 1
ATOM 526 N N . ILE A 1 69 ? -5.294 8.547 5.781 1.00 96.50 69 ILE A N 1
ATOM 527 C CA . ILE A 1 69 ? -6.411 7.607 5.651 1.00 96.50 69 ILE A CA 1
ATOM 528 C C . ILE A 1 69 ? -7.435 8.130 4.642 1.00 96.50 69 ILE A C 1
ATOM 530 O O . ILE A 1 69 ? -7.823 7.379 3.751 1.00 96.50 69 ILE A O 1
ATOM 534 N N . GLU A 1 70 ? -7.838 9.399 4.733 1.00 95.88 70 GLU A N 1
ATOM 535 C CA . GLU A 1 70 ? -8.760 10.044 3.786 1.00 95.88 70 GLU A CA 1
ATOM 536 C C . GLU A 1 70 ? -8.228 9.969 2.343 1.00 95.88 70 GLU A C 1
ATOM 538 O O . GLU A 1 70 ? -8.967 9.574 1.440 1.00 95.88 70 GLU A O 1
ATOM 543 N N . LEU A 1 71 ? -6.927 10.205 2.128 1.00 96.50 71 LEU A N 1
ATOM 544 C CA . LEU A 1 71 ? -6.273 9.976 0.831 1.00 96.50 71 LEU A CA 1
ATOM 545 C C . LEU A 1 71 ? -6.407 8.525 0.353 1.00 96.50 71 LEU A C 1
ATOM 547 O O . LEU A 1 71 ? -6.607 8.283 -0.835 1.00 96.50 71 LEU A O 1
ATOM 551 N N . GLY A 1 72 ? -6.351 7.554 1.265 1.00 97.06 72 GLY A N 1
ATOM 552 C CA . GLY A 1 72 ? -6.590 6.147 0.953 1.00 97.06 72 GLY A CA 1
ATOM 553 C C . GLY A 1 72 ? -8.001 5.868 0.422 1.00 97.06 72 GLY A C 1
ATOM 554 O O . GLY A 1 72 ? -8.167 5.113 -0.539 1.00 97.06 72 GLY A O 1
ATOM 555 N N . PHE A 1 73 ? -9.020 6.507 1.002 1.00 97.25 73 PHE A N 1
ATOM 556 C CA . PHE A 1 73 ? -10.403 6.426 0.515 1.00 97.25 73 PHE A CA 1
ATOM 557 C C . PHE A 1 73 ? -10.584 7.126 -0.835 1.00 97.25 73 PHE A C 1
ATOM 559 O O . PHE A 1 73 ? -11.258 6.594 -1.723 1.00 97.25 73 PHE A O 1
ATOM 566 N N . ILE A 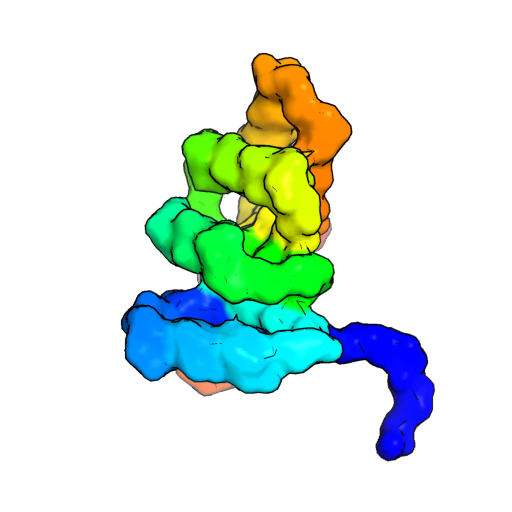1 74 ? -9.934 8.276 -1.030 1.00 95.62 74 ILE A N 1
ATOM 567 C CA . ILE A 1 74 ? -9.921 8.984 -2.316 1.00 95.62 74 ILE A CA 1
ATOM 568 C C . ILE A 1 74 ? -9.281 8.103 -3.393 1.00 95.62 74 ILE A C 1
ATOM 570 O O . ILE A 1 74 ? -9.885 7.880 -4.440 1.00 95.62 74 ILE A O 1
ATOM 574 N N . ALA A 1 75 ? -8.114 7.514 -3.118 1.00 96.62 75 ALA A N 1
ATOM 575 C CA . ALA A 1 75 ? -7.444 6.598 -4.036 1.00 96.62 75 ALA A CA 1
ATOM 576 C C . ALA A 1 75 ? -8.329 5.396 -4.394 1.00 96.62 75 ALA A C 1
ATOM 578 O O . ALA A 1 75 ? -8.389 4.992 -5.556 1.00 96.62 75 ALA A O 1
ATOM 579 N N . LYS A 1 76 ? -9.073 4.845 -3.424 1.00 96.50 76 LYS A N 1
ATOM 580 C CA . LYS A 1 76 ? -10.022 3.769 -3.718 1.00 96.50 76 LYS A CA 1
ATOM 581 C C . LYS A 1 76 ? -11.187 4.238 -4.589 1.00 96.50 76 LYS A C 1
ATOM 583 O O . LYS A 1 76 ? -11.595 3.508 -5.491 1.00 96.50 76 LYS A O 1
ATOM 588 N N . SER A 1 77 ? -11.698 5.442 -4.351 1.00 94.38 77 SER A N 1
ATOM 589 C CA . SER A 1 77 ? -12.753 6.059 -5.167 1.00 94.38 77 SER A CA 1
ATOM 590 C C . SER A 1 77 ? -12.279 6.327 -6.602 1.00 94.38 77 SER A C 1
ATOM 592 O O . SER A 1 77 ? -13.051 6.183 -7.544 1.00 94.38 77 SER A O 1
ATOM 594 N N . MET A 1 78 ? -10.982 6.593 -6.783 1.00 94.31 78 MET A N 1
ATOM 595 C CA . MET A 1 78 ? -10.290 6.645 -8.080 1.00 94.31 78 MET A CA 1
ATOM 596 C C . MET A 1 78 ? -9.999 5.255 -8.682 1.00 94.31 78 MET A C 1
ATOM 598 O O . MET A 1 78 ? -9.272 5.147 -9.664 1.00 94.31 78 MET A O 1
ATOM 602 N N . GLN A 1 79 ? -10.566 4.186 -8.114 1.00 95.19 79 GLN A N 1
ATOM 603 C CA . GLN A 1 79 ? -10.443 2.799 -8.575 1.00 95.19 79 GLN A CA 1
ATOM 604 C C . GLN A 1 79 ? -9.038 2.187 -8.453 1.00 95.19 79 GLN A C 1
ATOM 606 O O . GLN A 1 79 ? -8.766 1.146 -9.056 1.00 95.19 79 GLN A O 1
ATOM 611 N N . HIS A 1 80 ? -8.150 2.757 -7.632 1.00 96.94 80 HIS A N 1
ATOM 612 C CA . HIS A 1 80 ? -6.890 2.086 -7.318 1.00 96.94 80 HIS A CA 1
ATOM 613 C C . HIS A 1 80 ? -7.119 0.823 -6.474 1.00 96.94 80 HIS A C 1
ATOM 615 O O . HIS A 1 80 ? -7.981 0.767 -5.587 1.00 96.94 80 HIS A O 1
ATOM 621 N N . GLU A 1 81 ? -6.274 -0.186 -6.694 1.00 96.75 81 GLU A N 1
ATOM 622 C CA . GLU A 1 81 ? -6.200 -1.388 -5.861 1.00 96.75 81 GLU A CA 1
ATOM 623 C C . GLU A 1 81 ? -5.360 -1.123 -4.607 1.00 96.75 81 GLU A C 1
ATOM 625 O O . GLU A 1 81 ? -4.281 -1.678 -4.407 1.00 96.75 81 GLU A O 1
ATOM 630 N N . ILE A 1 82 ? -5.868 -0.223 -3.765 1.00 97.88 82 ILE A N 1
ATOM 631 C CA . ILE A 1 82 ? -5.178 0.260 -2.574 1.00 97.88 82 ILE A CA 1
ATOM 632 C C . ILE A 1 82 ? -5.480 -0.582 -1.328 1.00 97.88 82 ILE A C 1
ATOM 634 O O . ILE A 1 82 ? -6.623 -0.981 -1.078 1.00 97.88 82 ILE A O 1
ATOM 638 N N . THR A 1 83 ? -4.438 -0.824 -0.533 1.00 98.44 83 THR A N 1
ATOM 639 C CA . THR A 1 83 ? -4.497 -1.506 0.762 1.00 98.44 83 THR A CA 1
ATOM 640 C C . THR A 1 83 ? -3.833 -0.655 1.842 1.00 98.44 83 THR A C 1
ATOM 642 O O . THR A 1 83 ? -2.639 -0.369 1.759 1.00 98.44 83 THR A O 1
ATOM 645 N N . LEU A 1 84 ? -4.595 -0.275 2.870 1.00 98.06 84 LEU A N 1
ATOM 646 C CA . LEU A 1 84 ? -4.087 0.399 4.064 1.00 98.06 84 LEU A CA 1
ATOM 647 C C . LEU A 1 84 ? -3.652 -0.650 5.089 1.00 98.06 84 LEU A C 1
ATOM 649 O O . LEU A 1 84 ? -4.493 -1.356 5.648 1.00 98.06 84 LEU A O 1
ATOM 653 N N . THR A 1 85 ? -2.350 -0.766 5.339 1.00 97.50 85 THR A N 1
ATOM 654 C CA . THR A 1 85 ? -1.811 -1.737 6.297 1.00 97.50 85 THR A CA 1
ATOM 655 C C . THR A 1 85 ? -1.832 -1.160 7.704 1.00 97.50 85 THR A C 1
ATOM 657 O O . THR A 1 85 ? -1.038 -0.274 8.008 1.00 97.50 85 THR A O 1
ATOM 660 N N . ILE A 1 86 ? -2.693 -1.664 8.585 1.00 94.88 86 ILE A N 1
ATOM 661 C CA . ILE A 1 86 ? -2.714 -1.222 9.980 1.00 94.88 86 ILE A CA 1
ATOM 662 C C . ILE A 1 86 ? -1.523 -1.784 10.757 1.00 94.88 86 ILE A C 1
ATOM 664 O O . ILE A 1 86 ? -1.188 -2.969 10.658 1.00 94.88 86 ILE A O 1
ATOM 668 N N . GLU A 1 87 ? -0.908 -0.926 11.564 1.00 88.75 87 GLU A N 1
ATOM 669 C CA . GLU A 1 87 ? 0.182 -1.289 12.478 1.00 88.75 87 GLU A CA 1
ATOM 670 C C . GLU A 1 87 ? -0.251 -1.229 13.952 1.00 88.75 87 GLU A C 1
ATOM 672 O O . GLU A 1 87 ? 0.445 -1.761 14.816 1.00 88.75 87 GLU A O 1
ATOM 677 N N . GLY A 1 88 ? -1.416 -0.631 14.230 1.00 87.94 88 GLY A N 1
ATOM 678 C CA . GLY A 1 88 ? -2.016 -0.506 15.558 1.00 87.94 88 GLY A CA 1
ATOM 679 C C . GLY A 1 88 ? -3.539 -0.331 15.505 1.00 87.94 88 GLY A C 1
ATOM 680 O O . GLY A 1 88 ? -4.091 0.163 14.523 1.00 87.94 88 GLY A O 1
ATOM 681 N N . LEU A 1 89 ? -4.238 -0.694 16.588 1.00 90.00 89 LEU A N 1
ATOM 682 C CA . LEU A 1 89 ? -5.709 -0.612 16.664 1.00 90.00 89 LEU A CA 1
ATOM 683 C C . LEU A 1 89 ? -6.252 0.821 16.573 1.00 90.00 89 LEU A C 1
ATOM 685 O O . LEU A 1 89 ? -7.394 1.023 16.164 1.00 90.00 89 LEU A O 1
ATOM 689 N N . ASN A 1 90 ? -5.447 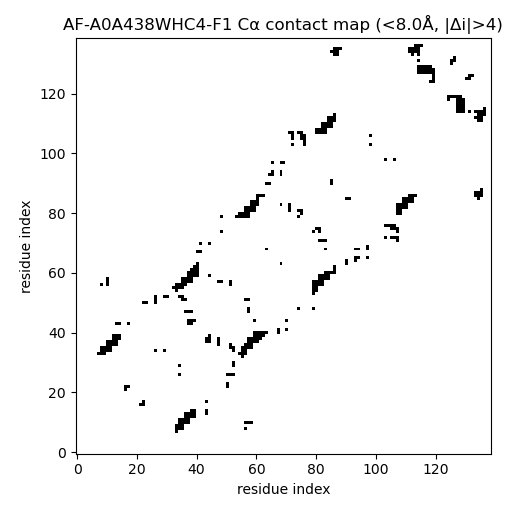1.820 16.938 1.00 91.25 90 ASN A N 1
ATOM 690 C CA . ASN A 1 90 ? -5.837 3.222 16.799 1.00 91.25 90 ASN A CA 1
ATOM 691 C C . ASN A 1 90 ? -6.029 3.607 15.328 1.00 91.25 90 ASN A C 1
ATOM 693 O O . ASN A 1 90 ? -6.989 4.304 15.019 1.00 91.25 90 ASN A O 1
ATOM 697 N N . GLU A 1 91 ? -5.194 3.092 14.419 1.00 93.62 91 GLU A N 1
ATOM 698 C CA . GLU A 1 91 ? -5.361 3.336 12.982 1.00 93.62 91 GLU A CA 1
ATOM 699 C C . GLU A 1 91 ? -6.675 2.732 12.479 1.00 93.62 91 GLU A C 1
ATOM 701 O O . GLU A 1 91 ? -7.419 3.394 11.764 1.00 93.62 91 GLU A O 1
ATOM 706 N N . LEU A 1 92 ? -7.022 1.518 12.924 1.00 94.50 92 LEU A N 1
ATOM 707 C CA . LEU A 1 92 ? -8.296 0.886 12.573 1.00 94.50 92 LEU A CA 1
ATOM 708 C C . LEU A 1 92 ? -9.500 1.714 13.048 1.00 94.50 92 LEU A C 1
ATOM 710 O O . LEU A 1 92 ? -10.453 1.901 12.294 1.00 94.50 92 LEU A O 1
ATOM 714 N N . LYS A 1 93 ? -9.455 2.252 14.275 1.00 95.25 93 LYS A N 1
ATOM 715 C CA . LYS A 1 93 ? -10.509 3.143 14.792 1.00 95.25 93 LYS A CA 1
ATOM 716 C C . LYS A 1 93 ? -10.650 4.399 13.932 1.00 95.25 93 LYS A C 1
ATOM 718 O O . LYS A 1 93 ? -11.772 4.778 13.604 1.00 95.25 93 LYS A O 1
ATOM 723 N N . THR A 1 94 ? -9.534 5.010 13.536 1.00 95.38 94 THR A N 1
ATOM 724 C CA . THR A 1 94 ? -9.538 6.188 12.659 1.00 95.38 94 THR A CA 1
ATOM 725 C C . THR A 1 94 ? -10.092 5.855 11.275 1.00 95.38 94 THR A C 1
ATOM 727 O O . THR A 1 94 ? -10.919 6.605 10.768 1.00 95.38 94 THR A O 1
ATOM 730 N N . ILE A 1 95 ? -9.729 4.708 10.692 1.00 95.56 95 ILE A N 1
ATOM 731 C CA . ILE A 1 95 ? -10.284 4.230 9.415 1.00 95.56 95 ILE A CA 1
ATOM 732 C C . ILE A 1 95 ? -11.805 4.074 9.505 1.00 95.56 95 ILE A C 1
ATOM 734 O O . ILE A 1 95 ? -12.521 4.570 8.639 1.00 95.56 95 ILE A O 1
ATOM 738 N N . ILE A 1 96 ? -12.313 3.450 10.573 1.00 94.69 96 ILE A N 1
ATOM 739 C CA . ILE A 1 96 ? -13.758 3.297 10.797 1.00 94.69 96 ILE A CA 1
ATOM 740 C C . ILE A 1 96 ? -14.439 4.664 10.958 1.00 94.69 96 ILE A C 1
ATOM 742 O O . ILE A 1 96 ? -15.535 4.864 10.439 1.00 94.69 96 ILE A O 1
ATOM 746 N N . ALA A 1 97 ? -13.813 5.607 11.667 1.00 94.31 97 ALA A N 1
ATOM 747 C CA . ALA A 1 97 ? -14.352 6.954 11.831 1.00 94.31 97 ALA A CA 1
ATOM 748 C C . ALA A 1 97 ? -14.426 7.701 10.490 1.00 94.31 97 ALA A C 1
ATOM 750 O O . ALA A 1 97 ? -15.472 8.257 10.169 1.00 94.31 97 ALA A O 1
ATOM 751 N N . VAL A 1 98 ? -13.363 7.658 9.681 1.00 94.75 98 VAL A N 1
ATOM 752 C CA . VAL A 1 98 ? -13.322 8.273 8.343 1.00 94.75 98 VAL A CA 1
ATOM 753 C C . VAL A 1 98 ? -14.362 7.650 7.412 1.00 94.75 98 VAL A C 1
ATOM 755 O O . VAL A 1 98 ? -15.055 8.389 6.717 1.00 94.75 98 VAL A O 1
ATOM 758 N N . ALA A 1 99 ? -14.519 6.322 7.450 1.00 93.31 99 ALA A N 1
ATOM 759 C CA . ALA A 1 99 ? -15.512 5.597 6.658 1.00 93.31 99 ALA A CA 1
ATOM 760 C C . ALA A 1 99 ? -16.961 5.984 6.994 1.00 93.31 99 ALA A C 1
ATOM 762 O O . ALA A 1 99 ? -17.828 5.887 6.138 1.00 93.31 99 ALA A O 1
ATOM 763 N N . LYS A 1 100 ? -17.233 6.380 8.246 1.00 90.75 100 LYS A N 1
ATOM 764 C CA . LYS A 1 100 ? -18.566 6.817 8.697 1.00 90.75 100 LYS A CA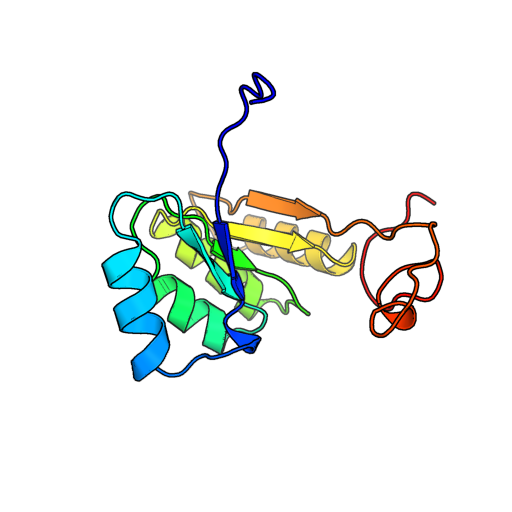 1
ATOM 765 C C . LYS A 1 100 ? -18.816 8.310 8.496 1.00 90.75 100 LYS A C 1
ATOM 767 O O . LYS A 1 100 ? -19.967 8.711 8.404 1.00 90.75 100 LYS A O 1
ATOM 772 N N . GLN A 1 101 ? -17.764 9.128 8.542 1.00 87.69 101 GLN A N 1
ATOM 773 C CA . GLN A 1 101 ? -17.864 10.588 8.431 1.00 87.69 101 GLN A CA 1
ATOM 774 C C . GLN A 1 101 ? -18.074 11.057 6.997 1.00 87.69 101 GLN A C 1
ATOM 776 O O . GLN A 1 101 ? -18.705 12.085 6.780 1.00 87.69 101 GLN A O 1
ATOM 781 N N . ASN A 1 102 ? -17.495 10.340 6.043 1.00 73.06 102 ASN A N 1
ATOM 782 C CA . ASN A 1 102 ? -17.526 10.708 4.643 1.00 73.06 102 ASN A CA 1
ATOM 783 C C . ASN A 1 102 ? -18.403 9.704 3.899 1.00 73.06 102 ASN A C 1
ATOM 785 O O . ASN A 1 102 ? -18.247 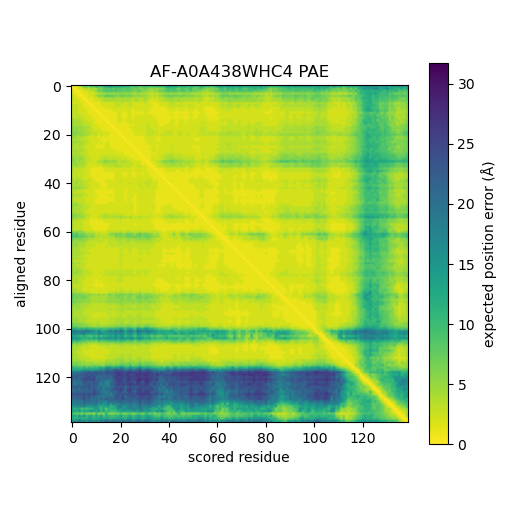8.500 4.098 1.00 73.06 102 ASN A O 1
ATOM 789 N N . ASP A 1 103 ? -19.259 10.185 3.000 1.00 78.50 103 ASP A N 1
ATOM 790 C CA . ASP A 1 103 ? -20.108 9.356 2.133 1.00 78.50 103 ASP A CA 1
ATOM 791 C C . ASP A 1 103 ? -19.293 8.685 1.005 1.00 78.50 103 ASP A C 1
ATOM 793 O O . ASP A 1 103 ? -19.642 8.727 -0.176 1.00 78.50 103 ASP A O 1
ATOM 797 N N . PHE A 1 104 ? -18.146 8.086 1.345 1.00 80.50 104 PHE A N 1
ATOM 798 C CA . PHE A 1 104 ? -17.336 7.341 0.392 1.00 80.50 104 PHE A CA 1
ATOM 799 C C . PHE A 1 104 ? -18.082 6.078 -0.039 1.00 80.50 104 PHE A C 1
ATOM 801 O O . PHE A 1 104 ? -18.395 5.206 0.768 1.00 80.50 104 PHE A O 1
ATOM 808 N N . VAL A 1 105 ? -18.291 5.942 -1.347 1.00 76.88 105 VAL A N 1
ATOM 809 C CA . VAL A 1 105 ? -18.950 4.767 -1.937 1.00 76.88 105 VAL A CA 1
ATOM 810 C C . VAL A 1 105 ? -18.050 3.525 -1.879 1.00 76.88 105 VAL A C 1
ATOM 812 O O . VAL A 1 105 ? -18.541 2.397 -1.866 1.00 76.88 105 VAL A O 1
ATOM 815 N N . ALA A 1 106 ? -16.726 3.711 -1.836 1.00 86.19 106 ALA A N 1
ATOM 816 C CA . ALA A 1 106 ? -15.753 2.627 -1.890 1.00 86.19 106 ALA A CA 1
ATOM 817 C C . ALA A 1 106 ? -14.740 2.699 -0.738 1.00 86.19 106 ALA A C 1
ATOM 819 O O . ALA A 1 106 ? -14.138 3.738 -0.475 1.00 86.19 106 ALA A O 1
ATOM 820 N N . CYS A 1 107 ? -14.519 1.557 -0.081 1.00 92.06 107 CYS A N 1
ATOM 821 C CA . CYS A 1 107 ? -13.599 1.419 1.047 1.00 92.06 107 CYS A CA 1
ATOM 822 C C . CYS A 1 107 ? -12.278 0.762 0.599 1.00 92.06 107 CYS A C 1
ATOM 824 O O . CYS A 1 107 ? -12.321 -0.244 -0.126 1.00 92.06 107 CYS A O 1
ATOM 826 N N . PRO A 1 108 ? -11.103 1.306 0.976 1.00 96.38 108 PRO A N 1
ATOM 827 C CA . PRO A 1 108 ? -9.821 0.673 0.685 1.00 96.38 108 PRO A CA 1
ATOM 828 C C . PRO A 1 108 ? -9.719 -0.690 1.382 1.00 96.38 108 PRO A C 1
ATOM 830 O O . PRO A 1 108 ? -10.341 -0.932 2.417 1.00 96.38 108 PRO A O 1
ATOM 833 N N . LYS A 1 109 ? -8.907 -1.599 0.831 1.00 97.56 109 LYS A N 1
ATOM 834 C CA . LYS A 1 109 ? -8.629 -2.877 1.501 1.00 97.56 109 LYS A CA 1
ATOM 835 C C . LYS A 1 109 ? -7.848 -2.612 2.787 1.00 97.56 109 LYS A C 1
ATOM 837 O O . LYS A 1 109 ? -7.032 -1.693 2.839 1.00 97.56 109 LYS A O 1
ATOM 842 N N . ILE A 1 110 ? -8.060 -3.440 3.804 1.00 97.38 110 ILE A N 1
ATOM 843 C CA . ILE A 1 110 ? -7.324 -3.352 5.068 1.00 97.38 110 ILE A CA 1
ATOM 844 C C . ILE A 1 110 ? -6.315 -4.492 5.127 1.00 97.38 110 ILE A C 1
ATOM 846 O O . ILE A 1 110 ? -6.686 -5.663 5.096 1.00 97.38 110 ILE A O 1
ATOM 850 N N . GLY A 1 111 ? -5.035 -4.136 5.188 1.00 97.12 111 GLY A N 1
ATOM 851 C CA . GLY A 1 111 ? -3.941 -5.055 5.479 1.00 97.12 111 GLY A CA 1
ATOM 852 C C . GLY A 1 111 ? -3.618 -5.023 6.967 1.00 97.12 111 GLY A C 1
ATOM 853 O O . GLY A 1 111 ? -3.863 -4.021 7.629 1.00 97.12 111 GLY A O 1
ATOM 854 N N . ILE A 1 112 ? -3.047 -6.098 7.502 1.00 94.81 112 ILE A N 1
ATOM 855 C CA . ILE A 1 112 ? -2.638 -6.164 8.908 1.00 94.81 112 ILE A CA 1
ATOM 856 C C . ILE A 1 112 ? -1.152 -6.489 8.962 1.00 94.81 112 ILE A C 1
ATOM 858 O O . ILE A 1 112 ? -0.722 -7.530 8.465 1.00 94.81 112 ILE A O 1
ATOM 862 N N . ARG A 1 113 ? -0.365 -5.619 9.598 1.00 91.50 113 ARG A N 1
ATOM 863 C CA . ARG A 1 113 ? 1.026 -5.930 9.918 1.00 91.50 113 ARG A CA 1
ATOM 864 C C . ARG A 1 113 ? 1.061 -6.773 11.187 1.00 91.50 113 ARG A C 1
ATOM 866 O O . ARG A 1 113 ? 0.704 -6.294 12.259 1.00 91.50 113 ARG A O 1
ATOM 873 N N . ILE A 1 114 ? 1.500 -8.021 11.075 1.00 88.62 114 ILE A N 1
ATOM 874 C CA . ILE A 1 114 ? 1.597 -8.947 12.211 1.00 88.62 114 ILE A CA 1
ATOM 875 C C . ILE A 1 114 ? 2.967 -8.798 12.877 1.00 88.62 114 ILE A C 1
ATOM 877 O O . ILE A 1 114 ? 3.995 -8.768 12.195 1.00 88.62 114 ILE A O 1
ATOM 881 N N . ARG A 1 115 ? 2.997 -8.736 14.214 1.00 82.12 115 ARG A N 1
ATOM 882 C CA . ARG A 1 115 ? 4.241 -8.820 14.983 1.00 82.12 115 ARG A CA 1
ATOM 883 C C . ARG A 1 115 ? 4.637 -10.285 15.151 1.00 82.12 115 ARG A C 1
ATOM 885 O O . ARG A 1 115 ? 3.959 -11.052 15.827 1.00 82.12 115 ARG A O 1
ATOM 892 N N . LEU A 1 116 ? 5.752 -10.676 14.543 1.00 78.69 116 LEU A N 1
ATOM 893 C CA . LEU A 1 116 ? 6.268 -12.039 14.653 1.00 78.69 116 LEU A CA 1
ATOM 894 C C . LEU A 1 116 ? 7.015 -12.240 15.980 1.00 78.69 116 LEU A C 1
ATOM 896 O O . LEU A 1 116 ? 7.847 -11.415 16.355 1.00 78.69 116 LEU A O 1
ATOM 900 N N . HIS A 1 117 ? 6.751 -13.362 16.656 1.00 69.06 117 HIS A N 1
ATOM 901 C CA . HIS A 1 117 ? 7.447 -13.786 17.883 1.00 69.06 117 HIS A CA 1
ATOM 902 C C . HIS A 1 117 ? 8.775 -14.518 17.616 1.00 69.06 117 HIS A C 1
ATOM 904 O O . HIS A 1 117 ? 9.505 -14.838 18.551 1.00 69.06 117 HIS A O 1
ATOM 910 N N . SER A 1 118 ? 9.126 -14.747 16.350 1.00 68.62 118 SER A N 1
ATOM 911 C CA . SER A 1 118 ? 10.449 -15.219 15.945 1.00 68.62 118 SER A CA 1
ATOM 912 C C . SER A 1 118 ? 11.450 -14.060 15.947 1.00 68.62 118 SER A C 1
ATOM 914 O O . SER A 1 118 ? 11.209 -13.030 15.311 1.00 68.62 118 SER A O 1
ATOM 916 N N . ALA A 1 119 ? 12.586 -14.223 16.627 1.00 56.03 119 ALA A N 1
ATOM 917 C CA . ALA A 1 119 ? 13.689 -13.272 16.535 1.00 56.03 119 ALA A CA 1
ATOM 918 C C . ALA A 1 119 ? 14.294 -13.316 15.122 1.00 56.03 119 ALA A C 1
ATOM 920 O O . ALA A 1 119 ? 14.658 -14.384 14.633 1.00 56.03 119 ALA A O 1
ATOM 921 N N . GLY A 1 120 ? 14.385 -12.164 14.455 1.00 57.84 120 GLY A N 1
ATOM 922 C CA . GLY A 1 120 ? 15.143 -12.056 13.209 1.00 57.84 120 GLY A CA 1
ATOM 923 C C . GLY A 1 120 ? 16.648 -12.067 13.489 1.00 57.84 120 GLY A C 1
ATOM 924 O O . GLY A 1 120 ? 17.088 -11.598 14.536 1.00 57.84 120 GLY A O 1
ATOM 925 N N . THR A 1 121 ? 17.450 -12.560 12.550 1.00 54.34 121 THR A N 1
ATOM 926 C CA . THR A 1 121 ? 18.920 -12.460 12.581 1.00 54.34 121 THR A CA 1
ATOM 927 C C . THR A 1 121 ? 19.409 -11.369 11.619 1.00 54.34 121 THR A C 1
ATOM 929 O O . THR A 1 121 ? 18.790 -11.126 10.584 1.00 54.34 121 THR A O 1
ATOM 932 N N . GLY A 1 122 ? 20.533 -10.710 11.923 1.00 59.53 122 GLY A N 1
ATOM 933 C CA . GLY A 1 122 ? 21.163 -9.713 11.040 1.00 59.53 122 GLY A CA 1
ATOM 934 C C . GLY A 1 122 ? 20.646 -8.273 11.197 1.00 59.53 122 GLY A C 1
ATOM 935 O O . GLY A 1 122 ? 20.127 -7.896 12.245 1.00 59.53 122 GLY A O 1
ATOM 936 N N . VAL A 1 123 ? 20.800 -7.442 10.156 1.00 52.81 123 VAL A N 1
ATOM 937 C CA . VAL A 1 123 ? 20.514 -5.983 10.182 1.00 52.81 123 VAL A CA 1
ATOM 938 C C . VAL A 1 123 ? 19.051 -5.667 10.543 1.00 52.81 123 VAL A C 1
ATOM 940 O O . VAL A 1 123 ? 18.761 -4.638 11.150 1.00 52.81 123 VAL A O 1
ATOM 943 N N . TRP A 1 124 ? 18.135 -6.593 10.252 1.00 52.53 124 TRP A N 1
ATOM 944 C CA . TRP A 1 124 ? 16.697 -6.476 10.521 1.00 52.53 124 TRP A CA 1
ATOM 945 C C . TRP A 1 124 ? 16.256 -7.122 11.843 1.00 52.53 124 TRP A C 1
ATOM 947 O O . TRP A 1 124 ? 15.062 -7.151 12.142 1.00 52.53 124 TRP A O 1
ATOM 957 N N . ALA A 1 125 ? 17.195 -7.607 12.666 1.00 55.97 125 ALA A N 1
ATOM 958 C CA . ALA A 1 125 ? 16.904 -8.286 13.931 1.00 55.97 125 ALA A CA 1
ATOM 959 C C . ALA A 1 125 ? 16.074 -7.437 14.907 1.00 55.97 125 ALA A C 1
ATOM 961 O O . ALA A 1 125 ? 15.283 -7.976 15.670 1.00 55.97 125 ALA A O 1
ATOM 962 N N . LYS A 1 126 ? 16.217 -6.104 14.860 1.00 52.69 126 LYS A N 1
ATOM 963 C CA . LYS A 1 126 ? 15.445 -5.166 15.697 1.00 52.69 126 LYS A CA 1
ATOM 964 C C . LYS A 1 126 ? 14.079 -4.788 15.106 1.00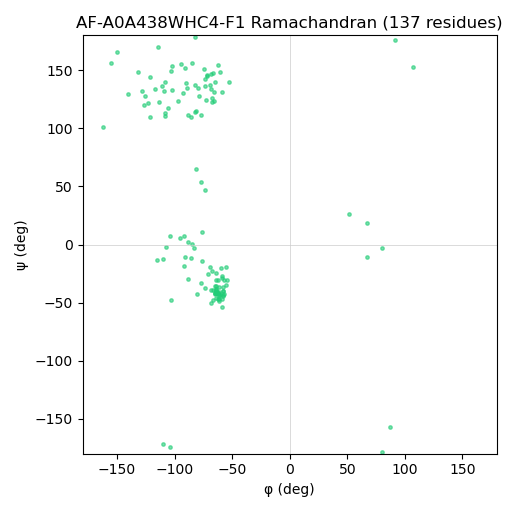 52.69 126 LYS A C 1
ATOM 966 O O . LYS A 1 126 ? 13.280 -4.150 15.784 1.00 52.69 126 LYS A O 1
ATOM 971 N N . SER A 1 127 ? 13.826 -5.125 13.841 1.00 50.25 127 SER A N 1
ATOM 972 C CA . SER A 1 127 ? 12.582 -4.805 13.127 1.00 50.25 127 SER A CA 1
ATOM 973 C C . SER A 1 127 ? 11.535 -5.923 13.233 1.00 50.25 127 SER A C 1
ATOM 975 O O . SER A 1 127 ? 10.351 -5.666 13.007 1.00 50.25 127 SER A O 1
ATOM 977 N N . GLY A 1 128 ? 11.960 -7.138 13.594 1.00 52.56 128 GLY A N 1
ATOM 978 C CA . GLY A 1 128 ? 11.110 -8.277 13.956 1.00 52.56 128 GLY A CA 1
ATOM 979 C C . GLY A 1 128 ? 11.286 -8.676 15.428 1.00 52.56 128 GLY A C 1
ATOM 980 O O . GLY A 1 128 ? 12.188 -8.187 16.103 1.00 52.56 128 GLY A O 1
ATOM 981 N N . GLY A 1 129 ? 10.427 -9.559 15.936 1.00 57.81 129 GLY A N 1
ATOM 982 C CA . GLY A 1 129 ? 10.461 -10.013 17.329 1.00 57.81 129 GLY A CA 1
ATOM 983 C C . GLY A 1 129 ? 9.598 -9.182 18.287 1.00 57.81 129 GLY A C 1
ATOM 984 O O . GLY A 1 129 ? 9.009 -8.161 17.925 1.00 57.81 129 GLY A O 1
ATOM 985 N N . ILE A 1 130 ? 9.552 -9.626 19.548 1.00 56.38 130 ILE A N 1
ATOM 986 C CA . ILE A 1 130 ? 8.727 -9.054 20.631 1.00 56.38 130 ILE A CA 1
ATOM 987 C C . ILE A 1 130 ? 8.948 -7.543 20.837 1.00 56.38 130 ILE A C 1
ATOM 989 O O . ILE A 1 130 ? 8.008 -6.830 21.181 1.00 56.38 130 ILE A O 1
ATOM 993 N N . ASN A 1 131 ? 10.156 -7.044 20.553 1.00 58.94 131 ASN A N 1
ATOM 994 C CA . ASN A 1 131 ? 10.546 -5.643 20.751 1.00 58.94 131 ASN A CA 1
ATOM 995 C C . ASN A 1 131 ? 10.328 -4.743 19.518 1.00 58.94 131 ASN A C 1
ATOM 997 O O . ASN A 1 131 ? 10.784 -3.599 19.513 1.00 58.94 131 ASN A O 1
ATOM 1001 N N . SER A 1 132 ? 9.679 -5.235 18.455 1.00 61.03 132 SER A N 1
ATOM 1002 C CA . SER A 1 132 ? 9.387 -4.405 17.281 1.00 61.03 132 SER A CA 1
ATOM 1003 C C . SER A 1 132 ? 8.421 -3.268 17.630 1.00 61.03 132 SER A C 1
ATOM 1005 O O . SER A 1 132 ? 7.451 -3.466 18.361 1.00 61.03 132 SER A O 1
ATOM 1007 N N . LYS A 1 133 ? 8.677 -2.074 17.078 1.00 62.69 133 LYS A N 1
ATOM 1008 C CA . LYS A 1 133 ? 7.840 -0.877 17.277 1.00 62.69 133 LYS A CA 1
ATOM 1009 C C . LYS A 1 133 ? 6.469 -0.968 16.598 1.00 62.69 133 LYS A C 1
ATOM 1011 O O . LYS A 1 133 ? 5.587 -0.191 16.945 1.00 62.69 133 LYS A O 1
ATOM 1016 N N . PHE A 1 134 ? 6.309 -1.862 15.621 1.00 66.81 134 PHE A N 1
ATOM 1017 C CA . PHE A 1 134 ? 5.154 -1.887 14.727 1.00 66.81 134 PHE A CA 1
ATOM 1018 C C . PHE A 1 134 ? 4.564 -3.292 14.596 1.00 66.81 134 PHE A C 1
ATOM 1020 O O . PHE A 1 134 ? 5.296 -4.285 14.588 1.00 66.81 134 PHE A O 1
ATOM 1027 N N . GLY A 1 135 ? 3.247 -3.351 14.398 1.00 72.44 135 GLY A N 1
ATOM 1028 C CA . GLY A 1 135 ? 2.498 -4.576 14.143 1.00 72.44 135 GLY A CA 1
ATOM 1029 C C . GLY A 1 135 ? 1.653 -5.030 15.332 1.00 72.44 135 GLY A C 1
ATOM 1030 O O . GLY A 1 135 ? 1.964 -4.761 16.491 1.00 72.44 135 GLY A O 1
ATOM 1031 N N . LEU A 1 136 ? 0.569 -5.740 15.027 1.00 77.62 136 LEU A N 1
ATOM 1032 C CA . LEU A 1 136 ? -0.368 -6.262 16.014 1.00 77.62 136 LEU A CA 1
ATOM 1033 C C . LEU A 1 136 ? 0.137 -7.581 16.609 1.00 77.62 136 LEU A C 1
ATOM 1035 O O . LEU A 1 136 ? 0.636 -8.453 15.893 1.00 77.62 136 LEU A O 1
ATOM 1039 N N . SER A 1 137 ? -0.002 -7.704 17.929 1.00 75.62 137 SER A N 1
ATOM 1040 C CA . SER A 1 137 ? 0.239 -8.938 18.682 1.00 75.62 137 SER A CA 1
ATOM 1041 C C . SER A 1 137 ? -1.009 -9.823 18.659 1.00 75.62 137 SER A C 1
ATOM 1043 O O . SER A 1 137 ? -2.119 -9.318 18.506 1.00 75.62 137 SER A O 1
ATOM 1045 N N . SER A 1 138 ? -0.839 -11.133 18.843 1.00 77.12 138 SER A N 1
ATOM 1046 C CA . SER A 1 138 ? -1.960 -12.069 19.033 1.00 77.12 138 SER A CA 1
ATOM 1047 C C . SER A 1 138 ? -2.576 -12.011 20.439 1.00 77.12 138 SER A C 1
ATOM 1049 O O . SER A 1 138 ? -3.644 -12.575 20.654 1.00 77.12 138 SER A O 1
ATOM 1051 N N . THR A 1 139 ? -1.876 -11.379 21.385 1.00 61.16 139 THR A N 1
ATOM 1052 C CA . THR A 1 139 ? -2.242 -11.190 22.800 1.00 61.16 139 THR A CA 1
ATOM 1053 C C . THR A 1 139 ? -2.558 -9.738 23.097 1.00 61.16 139 THR A C 1
ATOM 1055 O O . THR A 1 139 ? -1.731 -8.897 22.660 1.00 61.16 139 THR A O 1
#

Nearest PDB structures (foldseek):
  3nzp-assembly2_A-2  TM=9.774E-01  e=6.111E-12  Campylobacter jejuni subsp. jejuni NCTC 11168 = ATCC 700819
  3nzp-assembly2_B  TM=9.818E-01  e=1.179E-11  Campylobacter jejuni subsp. jejuni NCTC 11168 = ATCC 700819
  3n2o-assembly2_C  TM=8.459E-01  e=6.075E-10  Vibrio vulnificus YJ016
  3nzq-assembly1_A  TM=8.462E-01  e=2.110E-08  Escherichia coli K-12
  1o4u-assembly1_B  TM=6.443E-01  e=8.213E-01  Thermotoga maritima